Protein AF-A0A1B6G8R7-F1 (afdb_monomer_lite)

Sequence (112 aa):
YVTSTLPMQQPLLPQQQPLNPLLQQQQLNPLLPQQPQFAVTSTPVVTQTVVTETDSKVLKLTFGAKTAYTTLFSTRVVPTQLTTYLTASVPVQPTAFPGFFPAPYNPFSFVG

Radius of gyration: 33.49 Å; chains: 1; bounding box: 60×26×114 Å

Secondary structure (DSSP, 8-state):
--------------------GGGG-----TTS--PPEEEEEEEEEEEEEEEEEEEEEEEEEEETTEEEEEEEEEEEEEEEEEEEEEEEEEEE-----TT-PPPPP-TT----

Organism: NCBI:txid1464854

pLDDT: mean 72.6, std 17.25, range [39.0, 96.5]

Structure (mmCIF, N/CA/C/O backbone):
data_AF-A0A1B6G8R7-F1
#
_entry.id   AF-A0A1B6G8R7-F1
#
loop_
_atom_site.group_PDB
_atom_site.id
_atom_site.type_symbol
_atom_site.label_atom_id
_atom_site.label_alt_id
_atom_site.label_comp_id
_atom_site.label_asym_id
_atom_site.label_entity_id
_atom_site.label_seq_id
_atom_site.pdbx_PDB_ins_code
_atom_site.Cartn_x
_atom_site.Cartn_y
_atom_site.Cartn_z
_atom_site.occupancy
_atom_site.B_iso_or_equiv
_atom_site.auth_seq_id
_atom_site.auth_comp_id
_atom_site.auth_asym_id
_atom_site.auth_atom_id
_atom_site.pdbx_PDB_model_num
ATOM 1 N N . TYR A 1 1 ? 24.407 0.672 -11.066 1.00 39.47 1 TYR A N 1
ATOM 2 C CA . TYR A 1 1 ? 23.184 0.394 -10.295 1.00 39.47 1 TYR A CA 1
ATOM 3 C C . TYR A 1 1 ? 22.915 1.623 -9.451 1.00 39.47 1 TYR A C 1
ATOM 5 O O . TYR A 1 1 ? 23.749 1.934 -8.615 1.00 39.47 1 TYR 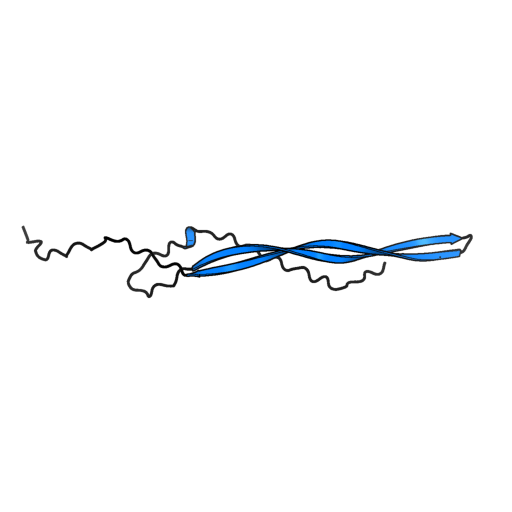A O 1
ATOM 13 N N . VAL A 1 2 ? 21.871 2.397 -9.750 1.00 39.00 2 VAL A N 1
ATOM 14 C CA . VAL A 1 2 ? 21.523 3.588 -8.959 1.00 39.00 2 VAL A CA 1
ATOM 15 C C . VAL A 1 2 ? 20.268 3.220 -8.183 1.00 39.00 2 VAL A C 1
ATOM 17 O O . VAL A 1 2 ? 19.196 3.093 -8.766 1.00 39.00 2 VAL A O 1
ATOM 20 N N . THR A 1 3 ? 20.426 2.940 -6.895 1.00 43.84 3 THR A N 1
ATOM 21 C CA . THR A 1 3 ? 19.302 2.686 -5.993 1.00 43.84 3 THR A CA 1
ATOM 22 C C . THR A 1 3 ? 18.684 4.035 -5.654 1.00 43.84 3 THR A C 1
ATOM 24 O O . THR A 1 3 ? 19.307 4.847 -4.976 1.00 43.84 3 THR A O 1
ATOM 27 N N . SER A 1 4 ? 17.479 4.303 -6.156 1.00 50.06 4 SER A N 1
ATOM 28 C CA . SER A 1 4 ? 16.677 5.427 -5.678 1.00 50.06 4 SER A CA 1
ATOM 29 C C . SER A 1 4 ? 16.093 5.038 -4.321 1.00 50.06 4 SER A C 1
ATOM 31 O O . SER A 1 4 ? 15.229 4.168 -4.238 1.00 50.06 4 SER A O 1
ATOM 33 N N . THR A 1 5 ? 16.605 5.633 -3.246 1.00 50.00 5 THR A N 1
ATOM 34 C CA . THR A 1 5 ? 16.044 5.496 -1.899 1.00 50.00 5 THR A CA 1
ATOM 35 C C . THR A 1 5 ? 15.027 6.612 -1.679 1.00 50.00 5 THR A C 1
ATOM 37 O O . THR A 1 5 ? 15.305 7.594 -0.992 1.00 50.00 5 THR A O 1
ATOM 40 N N . LEU A 1 6 ? 13.843 6.493 -2.280 1.00 55.22 6 LEU A N 1
ATOM 41 C CA . LEU A 1 6 ? 12.687 7.188 -1.714 1.00 55.22 6 LEU A CA 1
ATOM 42 C C . LEU A 1 6 ? 12.468 6.605 -0.309 1.00 55.22 6 LEU A C 1
ATOM 44 O O . LEU A 1 6 ? 12.528 5.379 -0.170 1.00 55.22 6 LEU A O 1
ATOM 48 N N . PRO A 1 7 ? 12.265 7.424 0.739 1.00 46.09 7 PRO A N 1
ATOM 49 C CA . PRO A 1 7 ? 11.980 6.897 2.061 1.00 46.09 7 PRO A CA 1
ATOM 50 C C . PRO A 1 7 ? 10.628 6.183 2.006 1.00 46.09 7 PRO A C 1
ATOM 52 O O . PRO A 1 7 ? 9.573 6.802 2.117 1.00 46.09 7 PRO A O 1
ATOM 55 N N . MET A 1 8 ? 10.656 4.864 1.820 1.00 58.94 8 MET A N 1
ATOM 56 C CA . MET A 1 8 ? 9.557 4.001 2.225 1.00 58.94 8 MET A CA 1
ATOM 57 C C . MET A 1 8 ? 9.473 4.151 3.741 1.00 58.94 8 MET A C 1
ATOM 59 O O . MET A 1 8 ? 10.255 3.546 4.474 1.00 58.94 8 MET A O 1
ATOM 63 N N . GLN A 1 9 ? 8.581 5.020 4.221 1.00 53.41 9 GLN A N 1
ATOM 64 C CA . GLN A 1 9 ? 8.159 4.980 5.614 1.00 53.41 9 GLN A CA 1
ATOM 65 C C . GLN A 1 9 ? 7.548 3.600 5.832 1.00 53.41 9 GLN A C 1
ATOM 67 O O . GLN A 1 9 ? 6.428 3.322 5.410 1.00 53.41 9 GLN A O 1
ATOM 72 N N . GLN A 1 10 ? 8.337 2.710 6.427 1.00 58.09 10 GLN A N 1
ATOM 73 C CA . GLN A 1 10 ? 7.858 1.421 6.882 1.00 58.09 10 GLN A CA 1
ATOM 74 C C . GLN A 1 10 ? 6.722 1.708 7.873 1.00 58.09 10 GLN A C 1
ATOM 76 O O . GLN A 1 10 ? 6.949 2.448 8.837 1.00 58.09 10 GLN A O 1
ATOM 81 N N . PRO A 1 11 ? 5.503 1.189 7.652 1.00 60.03 11 PRO A N 1
ATOM 82 C CA . PRO A 1 11 ? 4.446 1.320 8.636 1.00 60.03 11 PRO A CA 1
ATOM 83 C C . PRO A 1 11 ? 4.946 0.669 9.925 1.00 60.03 11 PRO A C 1
ATOM 85 O O . PRO A 1 11 ? 5.260 -0.522 9.936 1.00 60.03 11 PRO A O 1
ATOM 88 N N . LEU A 1 12 ? 5.069 1.450 11.000 1.00 63.25 12 LEU A N 1
ATOM 89 C CA . LEU A 1 12 ? 5.305 0.912 12.334 1.00 63.25 12 LEU A CA 1
ATOM 90 C C . LEU A 1 12 ? 4.085 0.054 12.676 1.00 63.25 12 LEU A C 1
ATOM 92 O O . LEU A 1 12 ? 3.033 0.578 13.040 1.00 63.25 12 LEU A O 1
ATOM 96 N N . LEU A 1 13 ? 4.203 -1.261 12.488 1.00 56.28 13 LEU A N 1
ATOM 97 C CA . LEU A 1 13 ? 3.190 -2.211 12.926 1.00 56.28 13 LEU A CA 1
ATOM 98 C C . LEU A 1 13 ? 3.043 -2.042 14.445 1.00 56.28 13 LEU A C 1
ATOM 100 O O . LEU A 1 13 ? 4.043 -2.186 15.155 1.00 56.28 13 LEU A O 1
ATOM 104 N N . PRO A 1 14 ? 1.845 -1.725 14.969 1.00 60.53 14 PR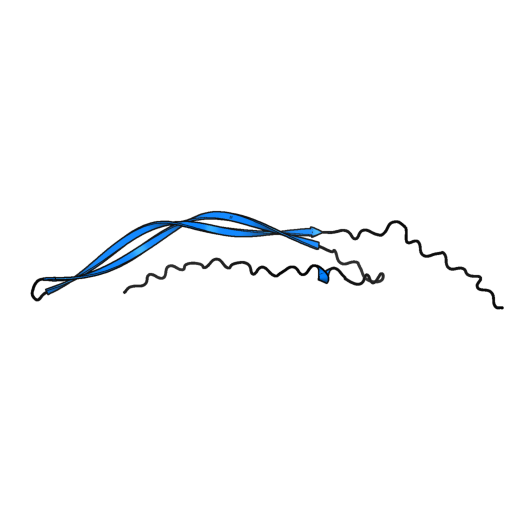O A N 1
ATOM 105 C CA . PRO A 1 14 ? 1.646 -1.702 16.408 1.00 60.53 14 PRO A CA 1
ATOM 106 C C . PRO A 1 14 ? 1.962 -3.099 16.952 1.00 60.53 14 PRO A C 1
ATOM 108 O O . PRO A 1 14 ? 1.352 -4.085 16.537 1.00 60.53 14 PRO A O 1
ATOM 111 N N . GLN A 1 15 ? 2.942 -3.194 17.856 1.00 58.31 15 GLN A N 1
ATOM 112 C CA . GLN A 1 15 ? 3.195 -4.419 18.610 1.00 58.31 15 GLN A CA 1
ATOM 113 C C . GLN A 1 15 ? 1.913 -4.765 19.374 1.00 58.31 15 GLN A C 1
ATOM 115 O O . GLN A 1 15 ? 1.550 -4.090 20.336 1.00 58.31 15 GLN A O 1
ATOM 120 N N . GLN A 1 16 ? 1.216 -5.811 18.931 1.00 55.66 16 GLN A N 1
ATOM 121 C CA . GLN A 1 16 ? 0.118 -6.402 19.683 1.00 55.66 16 GLN A CA 1
ATOM 122 C C . GLN A 1 16 ? 0.707 -7.003 20.961 1.00 55.66 16 GLN A C 1
ATOM 124 O O . GLN A 1 16 ? 1.313 -8.072 20.936 1.00 55.66 16 GLN A O 1
ATOM 129 N N . GLN A 1 17 ? 0.574 -6.300 22.084 1.00 59.19 17 GLN A N 1
ATOM 130 C CA . GLN A 1 17 ? 0.813 -6.907 23.387 1.00 59.19 17 GLN A CA 1
ATOM 131 C C . GLN A 1 17 ? -0.343 -7.882 23.662 1.00 59.19 17 GLN A C 1
ATOM 133 O O . GLN A 1 17 ? -1.501 -7.460 23.600 1.00 59.19 17 GLN A O 1
ATOM 138 N N . PRO A 1 18 ? -0.080 -9.173 23.943 1.00 54.41 18 PRO A N 1
ATOM 139 C CA . PRO A 1 18 ? -1.132 -10.086 24.364 1.00 54.41 18 PRO A CA 1
ATOM 140 C C . PRO A 1 18 ? -1.720 -9.573 25.683 1.00 54.41 18 PRO A C 1
ATOM 142 O O . PRO A 1 18 ? -1.033 -9.511 26.704 1.00 54.41 18 PRO A O 1
ATOM 145 N N . LEU A 1 19 ? -2.992 -9.168 25.649 1.00 56.69 19 LEU A N 1
ATOM 146 C CA . LEU A 1 19 ? -3.721 -8.732 26.832 1.00 56.69 19 LEU A CA 1
ATOM 147 C C . LEU A 1 19 ? -3.933 -9.961 27.721 1.00 56.69 19 LEU A C 1
ATOM 149 O O . LEU A 1 19 ? -4.778 -10.802 27.428 1.00 56.69 19 LEU A O 1
ATOM 153 N N . ASN A 1 20 ? -3.129 -10.099 28.774 1.00 50.19 20 ASN A N 1
ATOM 154 C CA . ASN A 1 20 ? -3.263 -11.196 29.722 1.00 50.19 20 ASN A CA 1
ATOM 155 C C . ASN A 1 20 ? -4.431 -10.864 30.679 1.00 50.19 20 ASN A C 1
ATOM 157 O O . ASN A 1 20 ? -4.287 -9.952 31.500 1.00 50.19 20 ASN A 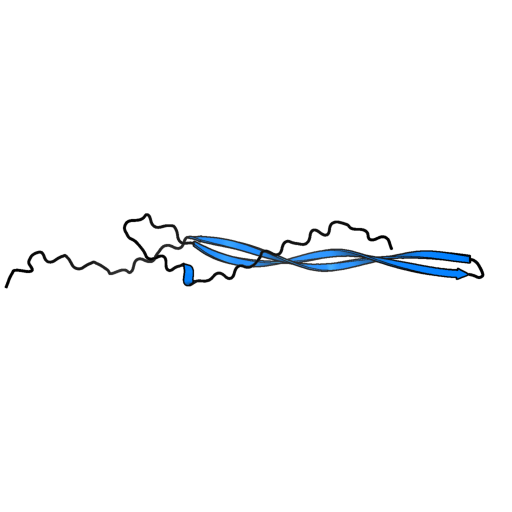O 1
ATOM 161 N N . PRO A 1 21 ? -5.591 -11.551 30.609 1.00 55.38 21 PRO A N 1
ATOM 162 C CA . PRO A 1 21 ? -6.775 -11.212 31.412 1.00 55.38 21 PRO A CA 1
ATOM 163 C C . PRO A 1 21 ? -6.559 -11.391 32.927 1.00 55.38 21 PRO A C 1
ATOM 165 O O . PRO A 1 21 ? -7.370 -10.936 33.729 1.00 55.38 21 PRO A O 1
ATOM 168 N N . LEU A 1 22 ? -5.447 -12.010 33.337 1.00 51.72 22 LEU A N 1
ATOM 169 C CA . LEU A 1 22 ? -5.128 -12.293 34.736 1.00 51.72 22 LEU A CA 1
ATOM 170 C C . LEU A 1 22 ? -4.689 -11.066 35.560 1.00 51.72 22 LEU A C 1
ATOM 172 O O . LEU A 1 22 ? -4.641 -11.155 36.783 1.00 51.72 22 LEU A O 1
ATOM 176 N N . LEU A 1 23 ? -4.398 -9.915 34.938 1.00 53.06 23 LEU A N 1
ATOM 177 C CA . LEU A 1 23 ? -4.039 -8.689 35.675 1.00 53.06 23 LEU A CA 1
ATOM 178 C C . LEU A 1 23 ? -5.245 -7.992 36.339 1.00 53.06 23 LEU A C 1
ATOM 180 O O . LEU A 1 23 ? -5.059 -7.029 37.078 1.00 53.06 23 LEU A O 1
ATOM 184 N N . GLN A 1 24 ? -6.475 -8.471 36.115 1.00 53.16 24 GLN A N 1
ATOM 185 C CA . GLN A 1 24 ? -7.686 -7.881 36.706 1.00 53.16 24 GLN A CA 1
ATOM 186 C C . GLN A 1 24 ? -7.922 -8.267 38.173 1.00 53.16 24 GLN A C 1
ATOM 188 O O . GLN A 1 24 ? -8.785 -7.675 38.820 1.00 53.16 24 GLN A O 1
ATOM 193 N N . GLN A 1 25 ? -7.152 -9.203 38.736 1.00 52.31 25 GLN A N 1
ATOM 194 C CA . GLN A 1 25 ? -7.247 -9.563 40.154 1.00 52.31 25 GLN A CA 1
ATOM 195 C C . GLN A 1 25 ? -6.447 -8.581 41.021 1.00 52.31 25 GLN A C 1
ATOM 197 O O . GLN A 1 25 ? -5.510 -8.953 41.723 1.00 52.31 25 GLN A O 1
ATOM 202 N N . GLN A 1 26 ? -6.806 -7.297 40.972 1.00 55.00 26 GLN A N 1
ATOM 203 C CA . GLN A 1 26 ? -6.392 -6.369 42.019 1.00 55.00 26 GLN A CA 1
ATOM 204 C C . GLN A 1 26 ? -7.177 -6.721 43.280 1.00 55.00 26 GLN A C 1
ATOM 206 O O . GLN A 1 26 ? -8.396 -6.569 43.348 1.00 55.00 26 GLN A O 1
ATOM 211 N N . GLN A 1 27 ? -6.454 -7.240 44.266 1.00 56.56 27 GLN A N 1
ATOM 212 C CA . GLN A 1 27 ? -6.943 -7.504 45.607 1.00 56.56 27 GLN A CA 1
ATOM 213 C C . GLN A 1 27 ? -7.585 -6.215 46.152 1.00 56.56 27 GLN A C 1
ATOM 215 O O . GLN A 1 27 ? -6.900 -5.223 46.398 1.00 56.56 27 GLN A O 1
ATOM 220 N N . LEU A 1 28 ? -8.917 -6.213 46.259 1.00 57.78 28 LEU A N 1
ATOM 221 C CA . LEU A 1 28 ? -9.715 -5.085 46.735 1.00 57.78 28 LEU A CA 1
ATOM 222 C C . LEU A 1 28 ? -9.321 -4.789 48.192 1.00 57.78 28 LEU A C 1
ATOM 224 O O . LEU A 1 28 ? -9.772 -5.473 49.107 1.00 57.78 28 LEU A O 1
ATOM 228 N N . ASN A 1 29 ? -8.464 -3.793 48.420 1.00 61.22 29 ASN A N 1
ATOM 229 C CA . ASN A 1 29 ? -8.217 -3.281 49.763 1.00 61.22 29 ASN A CA 1
ATOM 230 C C . ASN A 1 29 ? -9.215 -2.136 50.030 1.00 61.22 29 ASN A C 1
ATOM 232 O O . ASN A 1 29 ? -9.095 -1.088 49.394 1.00 61.22 29 ASN A O 1
ATOM 236 N N . PRO A 1 30 ? -10.193 -2.290 50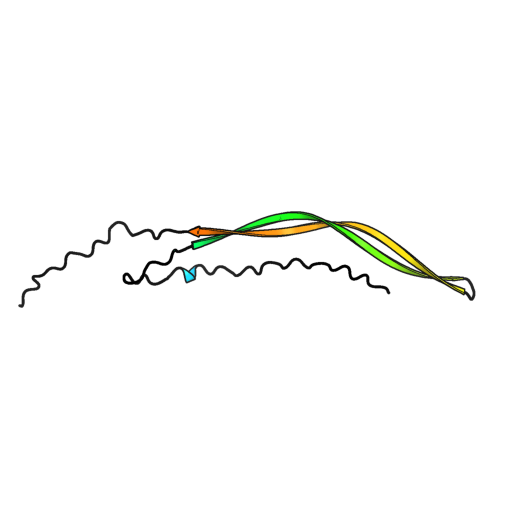.941 1.00 60.94 30 PRO A N 1
ATOM 237 C CA . PRO A 1 30 ? -11.290 -1.330 51.135 1.00 60.94 30 PRO A CA 1
ATOM 238 C C . PRO A 1 30 ? -10.868 0.035 51.717 1.00 60.94 30 PRO A C 1
ATOM 240 O O . PRO A 1 30 ? -11.703 0.921 51.858 1.00 60.94 30 PRO A O 1
ATOM 243 N N . LEU A 1 31 ? -9.586 0.216 52.054 1.00 68.44 31 LEU A N 1
ATOM 244 C CA . LEU A 1 31 ? -9.013 1.461 52.583 1.00 68.44 31 LEU A CA 1
ATOM 245 C C . LEU A 1 31 ? -8.371 2.366 51.516 1.00 68.44 31 LEU A C 1
ATOM 247 O O . LEU A 1 31 ? -7.953 3.472 51.851 1.00 68.44 31 LEU A O 1
ATOM 251 N N . LEU A 1 32 ? -8.270 1.925 50.256 1.00 66.06 32 LEU A N 1
ATOM 252 C CA . LEU A 1 32 ? -7.716 2.738 49.168 1.00 66.06 32 LEU A CA 1
ATOM 253 C C . LEU A 1 32 ? -8.804 3.137 48.162 1.00 66.06 32 LEU A C 1
ATOM 255 O O . LEU A 1 32 ? -9.695 2.333 47.881 1.00 66.06 32 LEU A O 1
ATOM 259 N N . PRO A 1 33 ? -8.732 4.352 47.586 1.00 59.59 33 PRO A N 1
ATOM 260 C CA . PRO A 1 33 ? -9.634 4.759 46.518 1.00 59.59 33 PRO A CA 1
ATOM 261 C C . PRO A 1 33 ? -9.529 3.771 45.353 1.00 59.59 33 PRO A C 1
ATOM 263 O O . PRO A 1 33 ? -8.442 3.480 44.852 1.00 59.59 33 PRO A O 1
ATOM 266 N N . GLN A 1 34 ? -10.680 3.234 44.955 1.00 61.62 34 GLN A N 1
ATOM 267 C CA . GLN A 1 34 ? -10.791 2.228 43.911 1.00 61.62 34 GLN A CA 1
ATOM 268 C C . GLN A 1 34 ? -10.306 2.832 42.588 1.00 61.62 34 GLN A C 1
ATOM 270 O O . GLN A 1 34 ? -10.878 3.804 42.092 1.00 61.62 34 GLN A O 1
ATOM 275 N N . GLN A 1 35 ? -9.219 2.294 42.033 1.00 65.25 35 GLN A N 1
ATOM 276 C CA . GLN A 1 35 ? -8.762 2.712 40.714 1.00 65.25 35 GLN A CA 1
ATOM 277 C C . GLN A 1 35 ? -9.784 2.241 39.666 1.00 65.25 35 GLN A C 1
ATOM 279 O O . GLN A 1 35 ? -10.239 1.096 39.744 1.00 65.25 35 GLN A O 1
ATOM 284 N N . PRO A 1 36 ? -10.169 3.091 38.697 1.00 65.19 36 PRO A N 1
ATOM 285 C CA . PRO A 1 36 ? -11.074 2.685 37.630 1.00 65.19 36 PRO A CA 1
ATOM 286 C C . PRO A 1 36 ? -10.487 1.498 36.860 1.00 65.19 36 PRO A C 1
ATOM 288 O O . PRO A 1 36 ? -9.365 1.574 36.357 1.00 65.19 36 PRO A O 1
ATOM 291 N N . GLN A 1 37 ? -11.239 0.401 36.766 1.00 70.88 37 GLN A N 1
ATOM 292 C CA . GLN A 1 37 ? -10.869 -0.716 35.902 1.00 70.88 37 GLN A CA 1
ATOM 293 C C . GLN A 1 37 ? -11.330 -0.422 34.471 1.00 70.88 37 GLN A C 1
ATOM 295 O O . GLN A 1 37 ? -12.437 0.072 34.257 1.00 70.88 37 GLN A O 1
ATOM 300 N N . PHE A 1 38 ? -10.486 -0.719 33.483 1.00 74.25 38 PHE A N 1
ATOM 301 C CA . PHE A 1 38 ? -10.780 -0.502 32.066 1.00 74.25 38 PHE A CA 1
ATOM 302 C C . PHE A 1 38 ? -10.743 -1.826 31.305 1.00 74.25 38 PHE A C 1
ATOM 304 O O . PHE A 1 38 ? -9.789 -2.594 31.427 1.00 74.25 38 PHE A O 1
ATOM 311 N N . ALA A 1 39 ? -11.751 -2.061 30.470 1.00 75.12 39 ALA A N 1
ATOM 312 C CA . ALA A 1 39 ? -11.707 -3.071 29.423 1.00 75.12 39 ALA A CA 1
ATOM 313 C C . ALA A 1 39 ? -11.129 -2.438 28.153 1.00 75.12 39 ALA A C 1
ATOM 315 O O . ALA A 1 39 ? -11.655 -1.439 27.664 1.00 75.12 39 ALA A O 1
ATOM 316 N N . VAL A 1 40 ? -10.052 -3.014 27.616 1.00 77.12 40 VAL A N 1
ATOM 317 C CA . VAL A 1 40 ? -9.412 -2.563 26.372 1.00 77.12 40 VAL A CA 1
ATOM 318 C C . VAL A 1 40 ? -9.817 -3.503 25.240 1.00 77.12 40 VAL A C 1
ATOM 320 O O . VAL A 1 40 ? -9.612 -4.710 25.343 1.00 77.12 40 VAL A O 1
ATOM 323 N N . THR A 1 41 ? -10.395 -2.963 24.168 1.00 80.50 41 THR A N 1
ATOM 324 C CA . THR A 1 41 ? -10.795 -3.719 22.970 1.00 80.50 41 THR A CA 1
ATOM 325 C C . THR A 1 41 ? -10.137 -3.117 21.736 1.00 80.50 41 THR A C 1
ATOM 327 O O . THR A 1 41 ? -10.179 -1.901 21.549 1.00 80.50 41 THR A O 1
ATOM 330 N N . SER A 1 42 ? -9.558 -3.962 20.881 1.00 81.56 42 SER A N 1
ATOM 331 C CA . SER A 1 42 ? -8.952 -3.546 19.612 1.00 81.56 42 SER A CA 1
ATOM 332 C C . SER A 1 42 ? -9.685 -4.166 18.422 1.00 81.56 42 SER A C 1
ATOM 334 O O . SER A 1 42 ? -9.923 -5.373 18.412 1.00 81.56 42 SER A O 1
ATOM 336 N N . THR A 1 43 ? -10.013 -3.366 17.406 1.00 85.00 43 THR A N 1
ATOM 337 C CA . THR A 1 43 ? -10.657 -3.809 16.159 1.00 85.00 43 THR A CA 1
ATOM 338 C C . THR A 1 43 ? -9.762 -3.519 14.944 1.00 85.00 43 THR A C 1
ATOM 340 O O . THR A 1 43 ? -9.202 -2.423 14.841 1.00 85.00 43 THR A O 1
ATOM 343 N N . PRO A 1 44 ? -9.572 -4.483 14.020 1.00 85.25 44 PRO A N 1
ATOM 344 C CA . PRO A 1 44 ? -8.792 -4.261 12.807 1.00 85.25 44 PRO A CA 1
ATOM 345 C C . PRO A 1 44 ? -9.616 -3.526 11.741 1.00 85.25 44 PRO A C 1
ATOM 347 O O . PRO A 1 44 ? -10.766 -3.869 11.471 1.00 85.25 44 PRO A O 1
ATOM 350 N N . VAL A 1 45 ? -8.992 -2.552 11.087 1.00 88.00 45 VAL A N 1
ATOM 351 C CA . VAL A 1 45 ? -9.498 -1.830 9.919 1.00 88.00 45 VAL A CA 1
ATOM 352 C C . VAL A 1 45 ? -8.561 -2.116 8.752 1.00 88.00 45 VAL A C 1
ATOM 354 O O . VAL A 1 45 ? -7.377 -1.783 8.796 1.00 88.00 45 VAL A O 1
ATOM 357 N N . VAL A 1 46 ? -9.093 -2.760 7.716 1.00 89.88 46 VAL A N 1
ATOM 358 C CA . VAL A 1 46 ? -8.342 -3.135 6.516 1.00 89.88 46 VAL A CA 1
ATOM 359 C C . VAL A 1 46 ? -8.619 -2.121 5.411 1.00 89.88 46 VAL A C 1
ATOM 361 O O . VAL A 1 46 ? -9.761 -1.953 4.987 1.00 89.88 46 VAL A O 1
ATOM 364 N N . THR A 1 47 ? -7.567 -1.473 4.923 1.00 90.94 47 THR A N 1
ATOM 365 C CA . THR A 1 47 ? -7.619 -0.439 3.887 1.00 90.94 47 THR A CA 1
ATOM 366 C C . THR A 1 47 ? -6.802 -0.885 2.679 1.00 90.94 47 THR A C 1
ATOM 368 O O . THR A 1 47 ? -5.608 -1.154 2.797 1.00 90.94 47 THR A O 1
ATOM 371 N N . GLN A 1 48 ? -7.419 -0.927 1.497 1.00 87.56 48 GLN A N 1
ATOM 372 C CA . GLN A 1 48 ? -6.676 -1.113 0.250 1.00 87.56 48 GLN A CA 1
ATOM 373 C C . GLN A 1 48 ? -6.030 0.202 -0.177 1.00 87.56 48 GLN A C 1
ATOM 375 O O . GLN A 1 48 ? -6.690 1.239 -0.232 1.00 87.56 48 GLN A O 1
ATOM 380 N N . THR A 1 49 ? -4.747 0.148 -0.507 1.00 88.88 49 THR A N 1
ATOM 381 C CA . THR A 1 49 ? -3.990 1.276 -1.046 1.00 88.88 49 THR A CA 1
ATOM 382 C C . THR A 1 49 ? -3.269 0.858 -2.326 1.00 88.88 49 THR A C 1
ATOM 384 O O . THR A 1 49 ? -3.166 -0.327 -2.643 1.00 88.88 49 THR A O 1
ATOM 387 N N . VAL A 1 50 ? -2.830 1.832 -3.115 1.00 89.00 50 VAL A N 1
ATOM 388 C CA . VAL A 1 50 ? -2.106 1.598 -4.368 1.00 89.00 50 VAL A CA 1
ATOM 389 C C . VAL A 1 50 ? -0.694 2.141 -4.234 1.00 89.00 50 VAL A C 1
ATOM 391 O O . VAL A 1 50 ? -0.493 3.274 -3.800 1.00 89.00 50 VAL A O 1
ATOM 394 N N . VAL A 1 51 ? 0.289 1.323 -4.596 1.00 87.88 51 VAL A N 1
ATOM 395 C CA . VAL A 1 51 ? 1.703 1.705 -4.596 1.00 87.88 51 VAL A CA 1
ATOM 396 C C . VAL A 1 51 ? 2.221 1.633 -6.025 1.00 87.88 51 VAL A C 1
ATOM 398 O O . VAL A 1 51 ? 1.927 0.693 -6.763 1.00 87.88 51 VAL A O 1
ATOM 401 N N . THR A 1 52 ? 2.986 2.644 -6.425 1.00 91.81 52 THR A N 1
ATOM 402 C CA . THR A 1 52 ? 3.654 2.672 -7.727 1.00 91.81 52 THR A CA 1
ATOM 403 C C . THR A 1 52 ? 5.048 2.080 -7.579 1.00 91.81 52 THR A C 1
ATOM 405 O O . THR A 1 52 ? 5.901 2.654 -6.903 1.00 91.81 52 THR A O 1
ATOM 408 N N . GLU A 1 53 ? 5.289 0.945 -8.227 1.00 89.19 53 GLU A N 1
ATOM 409 C CA . GLU A 1 53 ? 6.607 0.315 -8.300 1.00 89.19 53 GLU A CA 1
ATOM 410 C C . GLU A 1 53 ? 7.294 0.697 -9.614 1.00 89.19 53 GLU A C 1
ATOM 412 O O . GLU A 1 53 ? 6.658 0.767 -10.669 1.00 89.19 53 GLU A O 1
ATOM 417 N N . THR A 1 54 ? 8.600 0.965 -9.549 1.00 94.94 54 THR A N 1
ATOM 418 C CA . THR A 1 54 ? 9.433 1.262 -10.721 1.00 94.94 54 THR A CA 1
ATOM 419 C C . THR A 1 54 ? 10.641 0.340 -10.726 1.00 94.94 54 THR A C 1
ATOM 421 O O . THR A 1 54 ? 11.526 0.465 -9.881 1.00 94.94 54 THR A O 1
ATOM 424 N N . ASP A 1 55 ? 10.696 -0.549 -11.711 1.00 93.00 55 ASP A N 1
ATOM 425 C CA . ASP A 1 55 ? 11.827 -1.437 -11.949 1.00 93.00 55 ASP A CA 1
ATOM 426 C C . ASP A 1 55 ? 12.758 -0.845 -13.008 1.00 93.00 55 ASP A C 1
ATOM 428 O O . ASP A 1 55 ? 12.315 -0.190 -13.956 1.00 93.00 55 ASP A O 1
ATOM 432 N N . SER A 1 56 ? 14.062 -1.107 -12.881 1.00 95.38 56 SER A N 1
ATOM 433 C CA . SER A 1 56 ? 15.044 -0.723 -13.897 1.00 95.38 56 SER A CA 1
ATOM 434 C C . SER A 1 56 ? 15.911 -1.900 -14.317 1.00 95.38 56 SER A C 1
ATOM 436 O O . SER A 1 56 ? 16.308 -2.732 -13.500 1.00 95.38 56 SER A O 1
ATOM 438 N N . LYS A 1 57 ? 16.229 -1.966 -15.610 1.00 95.75 57 LYS A N 1
ATOM 439 C CA . LYS A 1 57 ? 17.134 -2.975 -16.160 1.00 95.75 57 LYS A CA 1
ATOM 440 C C . LYS A 1 57 ? 18.146 -2.316 -17.076 1.00 95.75 57 LYS A C 1
ATOM 442 O O . LYS A 1 57 ? 17.780 -1.536 -17.948 1.00 95.75 57 LYS A O 1
ATOM 447 N N . VAL A 1 58 ? 19.419 -2.647 -16.891 1.00 96.50 58 VAL A N 1
ATOM 448 C CA . VAL A 1 58 ? 20.498 -2.158 -17.754 1.00 96.50 58 VAL A CA 1
ATOM 449 C C . VAL A 1 58 ? 20.810 -3.222 -18.794 1.00 96.50 58 VAL A C 1
ATOM 451 O O . VAL A 1 58 ? 21.156 -4.353 -18.453 1.00 96.50 58 VAL A O 1
ATOM 454 N N . LEU A 1 59 ? 20.688 -2.858 -20.065 1.00 94.69 59 LEU A N 1
ATOM 455 C CA . LEU A 1 59 ? 21.093 -3.677 -21.195 1.00 94.69 59 LEU A CA 1
ATOM 456 C C . LEU A 1 59 ? 22.452 -3.192 -21.676 1.00 94.69 59 LEU A C 1
ATOM 458 O O . LEU A 1 59 ? 22.636 -2.015 -21.981 1.00 94.69 59 LEU A O 1
ATOM 462 N N . LYS A 1 60 ? 23.400 -4.122 -21.762 1.00 96.44 60 LYS A N 1
ATOM 463 C CA . LYS A 1 60 ? 24.676 -3.909 -22.435 1.00 96.44 60 LYS A CA 1
ATOM 464 C C . LYS A 1 60 ? 24.529 -4.380 -23.878 1.00 96.44 60 LYS A C 1
ATOM 466 O O . LYS A 1 60 ? 24.301 -5.564 -24.112 1.00 96.44 60 LYS A O 1
ATOM 471 N N . LEU A 1 61 ? 24.668 -3.462 -24.824 1.00 95.06 61 LEU A N 1
ATOM 472 C CA . LEU A 1 61 ? 24.609 -3.738 -26.253 1.00 95.06 61 LEU A CA 1
ATOM 473 C C . LEU A 1 61 ? 26.006 -3.554 -26.846 1.00 95.06 61 LEU A C 1
ATOM 475 O O . LEU A 1 61 ? 26.577 -2.470 -26.761 1.00 95.06 61 LEU A O 1
ATOM 479 N N . THR A 1 62 ? 26.563 -4.603 -27.445 1.00 94.50 62 THR A N 1
ATOM 480 C CA . THR A 1 62 ? 27.864 -4.536 -28.119 1.00 94.50 62 THR A CA 1
ATOM 481 C C . THR A 1 62 ? 27.657 -4.660 -29.621 1.00 94.50 62 THR A C 1
ATOM 483 O O . THR A 1 62 ? 27.144 -5.671 -30.093 1.00 94.50 62 THR A O 1
ATOM 486 N N . PHE A 1 63 ? 28.090 -3.647 -30.367 1.00 91.44 63 PHE A N 1
ATOM 487 C CA . PHE A 1 63 ? 28.087 -3.642 -31.827 1.00 91.44 63 PHE A CA 1
ATOM 488 C C . PHE A 1 63 ? 29.528 -3.461 -32.312 1.00 91.44 63 PHE A C 1
ATOM 490 O O . PHE A 1 63 ? 30.118 -2.384 -32.174 1.00 91.44 63 PHE A O 1
ATOM 497 N N . GLY A 1 64 ? 30.128 -4.532 -32.838 1.00 92.56 64 GLY A N 1
ATOM 498 C CA . GLY A 1 64 ? 31.551 -4.551 -33.191 1.00 92.56 64 GLY A CA 1
ATOM 499 C C . GLY A 1 64 ? 32.442 -4.234 -31.981 1.00 92.56 64 GLY A C 1
ATOM 500 O O . GLY A 1 64 ? 32.314 -4.861 -30.934 1.00 92.56 64 GLY A O 1
ATOM 501 N N . ALA A 1 65 ? 33.320 -3.233 -32.110 1.00 92.38 65 ALA A N 1
ATOM 502 C CA . ALA A 1 65 ? 34.223 -2.783 -31.041 1.00 92.38 65 ALA A CA 1
ATOM 503 C C . ALA A 1 65 ? 33.597 -1.762 -30.063 1.00 92.38 65 ALA A C 1
ATOM 505 O O . ALA A 1 65 ? 34.283 -1.265 -29.170 1.00 92.38 65 ALA A O 1
ATOM 506 N N . LYS A 1 66 ? 32.315 -1.401 -30.227 1.00 92.38 66 LYS A N 1
ATOM 507 C CA . LYS A 1 66 ? 31.640 -0.399 -29.387 1.00 92.38 66 LYS A CA 1
ATOM 508 C C . LYS A 1 66 ? 30.642 -1.064 -28.444 1.00 92.38 66 LYS A C 1
ATOM 510 O O . LYS A 1 66 ? 29.861 -1.916 -28.853 1.00 92.38 66 LYS A O 1
ATOM 515 N N . THR A 1 67 ? 30.649 -0.633 -27.185 1.00 96.31 67 THR A N 1
ATOM 516 C CA . THR A 1 67 ? 29.659 -1.018 -26.172 1.00 96.31 67 THR A CA 1
ATOM 517 C C . THR A 1 67 ? 28.789 0.188 -25.839 1.00 96.31 67 THR A C 1
ATOM 519 O O . THR A 1 67 ? 29.314 1.252 -25.520 1.00 96.31 67 THR A O 1
ATOM 522 N N . ALA A 1 68 ? 27.475 0.006 -25.872 1.00 95.69 68 ALA A N 1
ATOM 523 C CA . ALA A 1 68 ? 26.483 0.947 -25.380 1.00 95.69 68 ALA A CA 1
ATOM 524 C C . ALA A 1 68 ? 25.732 0.338 -24.189 1.00 95.69 68 ALA A C 1
ATOM 526 O O . ALA A 1 68 ? 25.528 -0.874 -24.116 1.00 95.69 68 ALA A O 1
ATOM 527 N N . TYR A 1 69 ? 25.310 1.190 -23.260 1.00 96.38 69 TYR A N 1
ATOM 528 C CA . TYR A 1 69 ? 24.480 0.802 -22.127 1.00 96.38 69 TYR A CA 1
ATOM 529 C C . TYR A 1 69 ? 23.149 1.538 -22.226 1.00 96.38 69 TYR A C 1
ATOM 531 O O . TYR A 1 69 ? 23.124 2.763 -22.330 1.00 96.38 69 TYR A O 1
ATOM 539 N N . THR A 1 70 ? 22.050 0.792 -22.190 1.00 95.12 70 THR A N 1
ATOM 540 C CA . THR A 1 70 ? 20.690 1.334 -22.239 1.00 95.12 70 THR A CA 1
ATOM 541 C C . THR A 1 70 ? 19.954 0.929 -20.974 1.00 95.12 70 THR A C 1
ATOM 543 O O . THR A 1 70 ? 19.886 -0.254 -20.650 1.00 95.12 70 THR A O 1
ATOM 546 N N . THR A 1 71 ? 19.382 1.896 -20.263 1.00 95.44 71 THR A N 1
ATOM 547 C CA . THR A 1 71 ? 18.548 1.633 -19.087 1.00 95.44 71 THR A CA 1
ATOM 548 C C . THR A 1 71 ? 17.085 1.644 -19.500 1.00 95.44 71 THR A C 1
ATOM 550 O O . THR A 1 71 ? 16.600 2.637 -20.036 1.00 95.44 71 THR A O 1
ATOM 553 N N . LEU A 1 72 ? 16.387 0.543 -19.251 1.00 94.94 72 LEU A N 1
ATOM 554 C CA . LEU A 1 72 ? 14.942 0.441 -19.402 1.00 94.94 72 LEU A CA 1
ATOM 555 C C . LEU A 1 72 ? 14.289 0.640 -18.038 1.00 94.94 72 LEU A C 1
ATOM 557 O O . LEU A 1 72 ? 14.765 0.080 -17.049 1.00 94.94 72 LEU A O 1
ATOM 561 N N . PHE A 1 73 ? 13.197 1.397 -18.008 1.00 95.50 73 PHE A N 1
ATOM 562 C CA . PHE A 1 73 ? 12.361 1.588 -16.827 1.00 95.50 73 PHE A CA 1
ATOM 563 C C . PHE A 1 73 ? 10.987 0.974 -17.084 1.00 95.50 73 PHE A C 1
ATOM 565 O O . PHE A 1 73 ? 10.432 1.138 -18.171 1.00 95.50 73 PHE A O 1
ATOM 572 N N . SER A 1 74 ? 10.446 0.274 -16.093 1.00 93.19 74 SER A N 1
ATOM 573 C CA . SER A 1 74 ? 9.101 -0.297 -16.130 1.00 93.19 74 SER A CA 1
ATOM 574 C C . SER A 1 74 ? 8.341 0.157 -14.895 1.00 93.19 74 SER A C 1
ATOM 576 O O . SER A 1 74 ? 8.782 -0.098 -13.778 1.00 93.19 74 SER A O 1
ATOM 578 N N . THR A 1 75 ? 7.204 0.821 -15.088 1.00 95.94 75 THR A N 1
ATOM 579 C CA . THR A 1 75 ? 6.345 1.301 -14.003 1.00 95.94 75 THR A CA 1
ATOM 580 C C . THR A 1 75 ? 5.071 0.469 -13.942 1.00 95.94 75 THR A C 1
ATOM 582 O O . THR A 1 75 ? 4.449 0.187 -14.968 1.00 95.94 75 THR A O 1
ATOM 585 N N . ARG A 1 76 ? 4.671 0.054 -12.740 1.00 91.44 76 ARG A N 1
ATOM 586 C CA . ARG A 1 76 ? 3.413 -0.670 -12.524 1.00 91.44 76 ARG A CA 1
ATOM 587 C C . ARG A 1 76 ? 2.738 -0.231 -11.235 1.00 91.44 76 ARG A C 1
ATOM 589 O O . ARG A 1 76 ? 3.398 0.155 -10.273 1.00 91.44 76 ARG A O 1
ATOM 596 N N . VAL A 1 77 ? 1.413 -0.314 -11.225 1.00 92.81 77 VAL A N 1
ATOM 597 C CA . VAL A 1 77 ? 0.601 -0.064 -10.034 1.00 92.81 77 VAL A CA 1
ATOM 598 C C . VAL A 1 77 ? 0.326 -1.401 -9.363 1.00 92.81 77 VAL A C 1
ATOM 600 O O . VAL A 1 77 ? -0.239 -2.300 -9.987 1.00 92.81 77 VAL A O 1
ATOM 603 N N . VAL A 1 78 ? 0.731 -1.531 -8.103 1.00 92.50 78 VAL A N 1
ATOM 604 C CA . VAL A 1 78 ? 0.517 -2.731 -7.293 1.00 92.50 78 VAL A CA 1
ATOM 605 C C . VAL A 1 78 ? -0.482 -2.402 -6.183 1.00 92.50 78 VAL A C 1
ATOM 607 O O . VAL A 1 78 ? -0.219 -1.515 -5.365 1.00 92.50 78 VAL A O 1
ATOM 610 N N . PRO A 1 79 ? -1.642 -3.082 -6.143 1.00 90.56 79 PRO A N 1
ATOM 611 C CA . PRO A 1 79 ? -2.556 -2.987 -5.015 1.00 90.56 79 PRO A CA 1
ATOM 612 C C . PRO A 1 79 ? -1.909 -3.589 -3.767 1.00 90.56 79 PRO A C 1
ATOM 614 O O . PRO A 1 79 ? -1.427 -4.721 -3.797 1.00 90.56 79 PRO A O 1
ATOM 617 N N . THR A 1 80 ? -1.931 -2.858 -2.660 1.00 88.50 80 THR A N 1
ATOM 618 C CA . THR A 1 80 ? -1.418 -3.312 -1.368 1.00 88.50 80 THR A CA 1
ATOM 619 C C . THR A 1 80 ? -2.474 -3.149 -0.281 1.00 88.50 80 THR A C 1
ATOM 621 O O . THR A 1 80 ? -3.438 -2.394 -0.414 1.00 88.50 80 THR A O 1
ATOM 624 N N . GLN A 1 81 ? -2.321 -3.920 0.791 1.00 89.19 81 GLN A N 1
ATOM 625 C CA . GLN A 1 81 ? -3.256 -3.946 1.907 1.00 89.19 81 GLN A CA 1
ATOM 626 C C . GLN A 1 81 ? -2.591 -3.354 3.147 1.00 89.19 81 GLN A C 1
ATOM 628 O O . GLN A 1 81 ? -1.544 -3.829 3.586 1.00 89.19 81 GLN A O 1
ATOM 633 N N . LEU A 1 82 ? -3.216 -2.332 3.722 1.00 85.75 82 LEU A N 1
ATOM 634 C CA . LEU A 1 82 ? -2.823 -1.720 4.983 1.00 85.75 82 LEU A CA 1
ATOM 635 C C . LEU A 1 82 ? -3.813 -2.148 6.070 1.00 85.75 82 LEU A C 1
ATOM 637 O O . LEU A 1 82 ? -5.009 -1.907 5.941 1.00 85.75 82 LEU A O 1
ATOM 641 N N . THR A 1 83 ? -3.324 -2.770 7.144 1.00 86.00 83 THR A N 1
ATOM 642 C CA . THR A 1 83 ? -4.155 -3.126 8.306 1.00 86.00 83 THR A CA 1
ATOM 643 C C . THR A 1 83 ? -3.815 -2.213 9.476 1.00 86.00 83 THR A C 1
ATOM 645 O O . THR A 1 83 ? -2.693 -2.242 9.981 1.00 86.00 83 THR A O 1
ATOM 648 N N . THR A 1 84 ? -4.789 -1.427 9.922 1.00 85.12 84 THR A N 1
ATOM 649 C CA . THR A 1 84 ? -4.674 -0.517 11.067 1.00 85.12 84 THR A CA 1
ATOM 650 C C . THR A 1 84 ? -5.517 -1.052 12.218 1.00 85.12 84 THR A C 1
ATOM 652 O O . THR A 1 84 ? -6.621 -1.531 11.996 1.00 85.12 84 THR A O 1
ATOM 655 N N . TYR A 1 85 ? -5.034 -0.965 13.454 1.00 84.62 85 TYR A N 1
ATOM 656 C CA . TYR A 1 85 ? -5.797 -1.382 14.633 1.00 84.62 85 TYR A CA 1
ATOM 657 C C . TYR A 1 85 ? -6.322 -0.155 15.377 1.00 84.62 85 TYR A C 1
ATOM 659 O O . TYR A 1 85 ? -5.545 0.731 15.732 1.00 84.62 85 TYR A O 1
ATOM 667 N N . LEU A 1 86 ? -7.632 -0.109 15.619 1.00 82.88 86 LEU A N 1
ATOM 668 C CA . LEU A 1 86 ? -8.264 0.885 16.482 1.00 82.88 86 LEU A CA 1
ATOM 669 C C . LEU A 1 86 ? -8.447 0.284 17.872 1.00 82.88 86 LEU A C 1
ATOM 671 O O . LEU A 1 86 ? -9.041 -0.781 17.998 1.00 82.88 86 LEU A O 1
ATOM 675 N N . THR A 1 87 ? -7.955 0.961 18.907 1.00 84.12 87 THR A N 1
ATOM 676 C CA . THR A 1 87 ? -8.057 0.507 20.300 1.00 84.12 87 THR A CA 1
ATOM 677 C C . THR A 1 87 ? -8.929 1.469 21.092 1.00 84.12 87 THR A C 1
ATOM 679 O O . THR A 1 87 ? -8.683 2.673 21.082 1.00 84.12 87 THR A O 1
ATOM 682 N N . ALA A 1 88 ? -9.920 0.935 21.801 1.00 78.50 88 ALA A N 1
ATOM 683 C CA . ALA A 1 88 ? -10.797 1.687 22.689 1.00 78.50 88 ALA A CA 1
ATOM 684 C C . ALA A 1 88 ? -10.756 1.103 24.107 1.00 78.50 88 ALA A C 1
ATOM 686 O O . ALA A 1 88 ? -10.704 -0.116 24.284 1.00 78.50 88 ALA A O 1
ATOM 687 N N . SER A 1 89 ? -10.797 1.974 25.114 1.00 82.12 89 SER A N 1
ATOM 688 C CA . SER A 1 89 ? -10.935 1.602 26.522 1.00 82.12 89 SER A CA 1
ATOM 689 C C . SER A 1 89 ? -12.310 2.013 27.047 1.00 82.12 89 SER A C 1
ATOM 691 O O . SER A 1 89 ? -12.739 3.153 26.881 1.00 82.12 89 SER A O 1
ATOM 693 N N . VAL A 1 90 ? -13.010 1.078 27.687 1.00 78.31 90 VAL A N 1
ATOM 694 C CA . VAL A 1 90 ? -14.317 1.308 28.318 1.00 78.31 90 VAL A CA 1
ATOM 695 C C . VAL A 1 90 ? -14.174 1.070 29.823 1.00 78.31 90 VAL A C 1
ATOM 697 O O . VAL 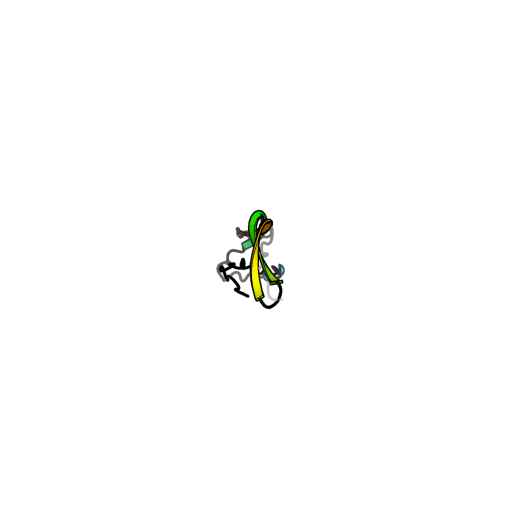A 1 90 ? -13.652 0.020 30.207 1.00 78.31 90 VAL A O 1
ATOM 700 N N . PRO A 1 91 ? -14.593 2.009 30.693 1.00 72.56 91 PRO A N 1
ATOM 701 C CA . PRO A 1 91 ? -14.561 1.789 32.134 1.00 72.56 91 PRO A CA 1
ATOM 702 C C . PRO A 1 91 ? -15.550 0.683 32.519 1.00 72.56 91 PRO A C 1
ATOM 704 O O . PRO A 1 91 ? -16.704 0.691 32.089 1.00 72.56 91 PRO A O 1
ATOM 707 N N . VAL A 1 92 ? -15.101 -0.263 33.338 1.00 72.12 92 VAL A N 1
ATOM 708 C CA . VAL A 1 92 ? -15.925 -1.351 33.871 1.00 72.12 92 VAL A CA 1
ATOM 709 C C . VAL A 1 92 ? -16.186 -1.067 35.342 1.00 72.12 92 VAL A C 1
ATOM 711 O O . VAL A 1 92 ? -15.253 -0.889 36.126 1.00 72.12 92 VAL A O 1
ATOM 714 N N . GLN A 1 93 ? -17.461 -1.016 35.723 1.00 68.44 93 GLN A N 1
ATOM 715 C CA . GLN A 1 93 ? -17.834 -0.902 37.125 1.00 68.44 93 GLN A CA 1
ATOM 716 C C . GLN A 1 93 ? -17.725 -2.280 37.796 1.00 68.44 93 GLN A C 1
ATOM 718 O O . GLN A 1 93 ? -18.271 -3.252 37.266 1.00 68.44 93 GLN A O 1
ATOM 723 N N . PRO A 1 94 ? -17.086 -2.385 38.973 1.00 63.19 94 PRO A N 1
ATOM 724 C CA . PRO A 1 94 ? -17.128 -3.602 39.768 1.00 63.19 94 PRO A CA 1
ATOM 725 C C . PRO A 1 94 ? -18.580 -3.931 40.135 1.00 63.19 94 PRO A C 1
ATOM 727 O O . PRO A 1 94 ? -19.265 -3.137 40.784 1.00 63.19 94 PRO A O 1
ATOM 730 N N . THR A 1 95 ? -19.068 -5.103 39.736 1.00 62.69 95 THR A N 1
ATOM 731 C CA . THR A 1 95 ? -20.339 -5.638 40.234 1.00 62.69 95 THR A CA 1
ATOM 732 C C . THR A 1 95 ? -20.172 -6.002 41.704 1.00 62.69 95 THR A C 1
ATOM 734 O O . THR A 1 95 ? -19.572 -7.025 42.033 1.00 62.69 95 THR A O 1
ATOM 737 N N . ALA A 1 96 ? -20.685 -5.159 42.602 1.00 58.41 96 ALA A N 1
ATOM 738 C CA . ALA A 1 96 ? -20.837 -5.520 44.004 1.00 58.41 96 ALA A CA 1
ATOM 739 C C . ALA A 1 96 ? -21.823 -6.692 44.098 1.00 58.41 96 ALA A C 1
ATOM 741 O O . ALA A 1 96 ? -22.929 -6.615 43.564 1.00 58.41 96 ALA A O 1
ATOM 742 N N . PHE A 1 97 ? -21.414 -7.784 44.745 1.00 57.97 97 PHE A N 1
ATOM 743 C CA . PHE A 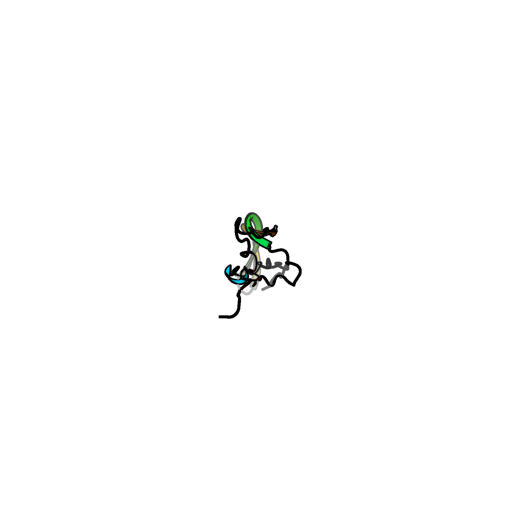1 97 ? -22.261 -8.954 44.964 1.00 57.97 97 PHE A CA 1
ATOM 744 C C . PHE A 1 97 ? -23.497 -8.521 45.781 1.00 57.97 97 PHE A C 1
ATOM 746 O O . PHE A 1 97 ? -23.328 -8.077 46.923 1.00 57.97 97 PHE A O 1
ATOM 753 N N . PRO A 1 98 ? -24.729 -8.596 45.244 1.00 49.91 98 PRO A N 1
ATOM 754 C CA . PRO A 1 98 ? -25.915 -8.202 45.990 1.00 49.91 98 PRO A CA 1
ATOM 755 C C . PRO A 1 98 ? -26.175 -9.251 47.078 1.00 49.91 98 PRO A C 1
ATOM 757 O O . PRO A 1 98 ? -26.710 -10.320 46.800 1.00 49.91 98 PRO A O 1
ATOM 760 N N . GLY A 1 99 ? -25.751 -8.970 48.314 1.00 56.25 99 GLY A N 1
ATOM 761 C CA . GLY A 1 99 ? -26.103 -9.795 49.475 1.00 56.25 99 GLY A CA 1
ATOM 762 C C . GLY A 1 99 ? -25.032 -10.005 50.545 1.00 56.25 99 GLY A C 1
ATOM 763 O O . GLY A 1 99 ? -25.353 -10.600 51.569 1.00 56.25 99 GLY A O 1
ATOM 764 N N . PHE A 1 100 ? -23.791 -9.529 50.380 1.00 55.75 100 PHE A N 1
ATOM 765 C CA . PHE A 1 100 ? -22.799 -9.643 51.460 1.00 55.75 100 PHE A CA 1
ATOM 766 C C . PHE A 1 100 ? -22.982 -8.524 52.495 1.00 55.75 100 PHE A C 1
ATOM 768 O O . PHE A 1 100 ? -22.268 -7.523 52.498 1.00 55.75 100 PHE A O 1
ATOM 775 N N . PHE A 1 101 ? -23.969 -8.693 53.373 1.00 64.94 101 PHE A N 1
ATOM 776 C CA . PHE A 1 101 ? -24.020 -7.968 54.638 1.00 64.94 101 PHE A CA 1
ATOM 777 C C . PHE A 1 101 ? -23.163 -8.744 55.645 1.00 64.94 101 PHE A C 1
ATOM 779 O O . PHE A 1 101 ? -23.494 -9.898 55.931 1.00 64.94 101 PHE A O 1
ATOM 786 N N . PRO A 1 102 ? -22.065 -8.180 56.183 1.00 58.50 102 PRO A N 1
ATOM 787 C CA . PRO A 1 102 ? -21.389 -8.810 57.307 1.00 58.50 102 PRO A CA 1
ATOM 788 C C . PRO A 1 102 ? -22.400 -8.947 58.449 1.00 58.50 102 PRO A C 1
ATOM 790 O O . PRO A 1 102 ? -23.096 -7.986 58.785 1.00 58.50 102 PRO A O 1
ATOM 793 N N . ALA A 1 103 ? -22.523 -10.159 58.997 1.00 64.56 103 ALA A N 1
ATOM 794 C CA . ALA A 1 103 ? -23.421 -10.418 60.112 1.00 64.56 103 ALA A CA 1
ATOM 795 C C . ALA A 1 103 ? -23.136 -9.406 61.240 1.00 64.56 103 ALA A C 1
ATOM 797 O O . ALA A 1 103 ? -21.960 -9.173 61.546 1.00 64.56 103 ALA A O 1
ATOM 798 N N . PRO A 1 104 ? -24.170 -8.781 61.837 1.00 61.94 104 PRO A N 1
ATOM 799 C CA . PRO A 1 104 ? -23.966 -7.814 62.901 1.00 61.94 104 PRO A CA 1
ATOM 800 C C . PRO A 1 104 ? -23.151 -8.459 64.020 1.00 61.94 104 PRO A C 1
ATOM 802 O O . PRO A 1 104 ? -23.475 -9.549 64.493 1.00 61.94 104 PRO A O 1
ATOM 805 N N . TYR A 1 105 ? -22.066 -7.787 64.399 1.00 60.56 105 TYR A N 1
ATOM 806 C CA . TYR A 1 105 ? -21.173 -8.213 65.467 1.00 60.56 105 TYR A CA 1
ATOM 807 C C . TYR A 1 105 ? -22.010 -8.448 66.729 1.00 60.56 105 TYR A C 1
ATOM 809 O O . TYR A 1 105 ? -22.685 -7.528 67.185 1.00 60.56 105 TYR A O 1
ATOM 817 N N . ASN A 1 106 ? -22.020 -9.675 67.259 1.00 61.97 106 ASN A N 1
ATOM 818 C CA . ASN A 1 106 ? -22.764 -10.009 68.471 1.00 61.97 106 ASN A CA 1
ATOM 819 C C . ASN A 1 106 ? -21.955 -9.530 69.692 1.00 61.97 106 ASN A C 1
ATOM 821 O O . ASN A 1 106 ? -20.910 -10.117 69.976 1.00 61.97 106 ASN A O 1
ATOM 825 N N . PRO A 1 107 ? -22.391 -8.487 70.423 1.00 60.22 107 PRO A N 1
ATOM 826 C CA . PRO A 1 107 ? -21.626 -7.927 71.536 1.00 60.22 107 PRO A CA 1
ATOM 827 C C . PRO A 1 107 ? -21.696 -8.779 72.816 1.00 60.22 107 PRO A C 1
ATOM 829 O O . PRO A 1 107 ? -21.110 -8.398 73.825 1.00 60.22 107 PRO A O 1
ATOM 832 N N . PHE A 1 108 ? -22.393 -9.921 72.797 1.00 61.25 108 PHE A N 1
ATOM 833 C CA . PHE A 1 108 ? -22.602 -10.773 73.968 1.00 61.25 108 PHE A CA 1
ATOM 834 C C . PHE A 1 108 ? -22.051 -12.192 73.790 1.00 61.25 108 PHE A C 1
ATOM 836 O O . PHE A 1 108 ? -22.711 -13.161 74.164 1.00 61.25 108 PHE A O 1
ATOM 843 N N . SER A 1 109 ? -20.823 -12.350 73.283 1.00 54.50 109 SER A N 1
ATOM 844 C CA . SER A 1 109 ? -20.050 -13.567 73.579 1.00 54.50 109 SER A CA 1
ATOM 845 C C . SER A 1 109 ? -19.687 -13.551 75.070 1.00 54.50 109 SER A C 1
ATOM 847 O O . SER A 1 109 ? -18.596 -13.141 75.465 1.00 54.50 109 SER A O 1
ATOM 849 N N . PHE A 1 110 ? -20.679 -13.870 75.900 1.00 50.12 110 PHE A N 1
ATOM 850 C CA . PHE A 1 110 ? -20.569 -13.937 77.344 1.00 50.12 110 PHE A CA 1
ATOM 851 C C . PHE A 1 110 ? -19.586 -15.042 77.723 1.00 50.12 110 PHE A C 1
ATOM 853 O O . PHE A 1 110 ? -19.586 -16.128 77.146 1.00 50.12 110 PHE A O 1
ATOM 860 N N . VAL A 1 111 ? -18.757 -14.707 78.703 1.00 51.19 111 VAL A N 1
ATOM 861 C CA . VAL A 1 111 ? -17.844 -15.591 79.422 1.00 51.19 111 VAL A CA 1
ATOM 862 C C . VAL A 1 111 ? -18.625 -16.797 79.954 1.00 51.19 111 VAL A C 1
ATOM 864 O O . VAL A 1 111 ? -19.657 -16.616 80.602 1.00 51.19 111 VAL A O 1
ATOM 867 N N . GLY A 1 112 ? -18.117 -17.998 79.687 1.00 43.47 112 GLY A N 1
ATOM 868 C CA . GLY A 1 112 ? -18.513 -19.253 80.320 1.00 43.47 112 GLY A CA 1
ATOM 869 C C . GLY A 1 112 ? -17.270 -20.086 80.556 1.00 43.47 112 GLY A C 1
ATOM 870 O O . GLY A 1 112 ? -16.570 -20.340 79.551 1.00 43.47 112 GLY A O 1
#

Foldseek 3Di:
DDDDCPPPPDPPDPPPDPPDVVVPPPPDDVPDDDDFDKDKDKDKDKDKDKDKDKDKDWDWDDDPPDIDIDIDIDIDIDIDIDIDMDMDIDTDDDPDDPPPDPDPDDPPPDDD